Protein AF-A0A0G1Q688-F1 (afdb_monomer_lite)

Radius of gyration: 17.36 Å; chains: 1; bounding box: 49×18×39 Å

pLDDT: mean 85.17, std 15.23, range [55.38, 98.38]

Secondary structure (DSSP, 8-state):
-----HHHHHHHHHHHHHHHH--HHHHHHHHHHHHHHHHHHTTS----------

Structure (mmCIF, N/CA/C/O backbone):
data_AF-A0A0G1Q688-F1
#
_entry.id   AF-A0A0G1Q688-F1
#
loop_
_atom_site.group_PDB
_atom_site.id
_atom_site.type_symbol
_atom_site.label_atom_id
_atom_site.label_alt_id
_atom_site.label_comp_id
_atom_site.label_asym_id
_atom_site.label_entity_id
_atom_site.label_seq_id
_atom_site.pdbx_PDB_ins_code
_atom_site.Cartn_x
_atom_site.Cartn_y
_atom_site.Cartn_z
_atom_site.occupancy
_atom_site.B_iso_or_equiv
_atom_site.auth_seq_id
_atom_site.auth_comp_id
_atom_site.auth_asym_id
_atom_site.auth_atom_id
_atom_site.pdbx_PDB_model_num
ATOM 1 N N . MET A 1 1 ? -7.772 -12.941 -20.475 1.00 58.25 1 MET A N 1
ATOM 2 C CA . MET A 1 1 ? -6.734 -12.524 -19.516 1.00 58.25 1 MET A CA 1
ATOM 3 C C . MET A 1 1 ? -7.281 -11.301 -18.823 1.00 58.25 1 MET A C 1
ATOM 5 O O . MET A 1 1 ? -7.650 -10.362 -19.517 1.00 58.25 1 MET A O 1
ATOM 9 N N . GLU A 1 2 ? -7.463 -11.377 -17.512 1.00 79.69 2 GLU A N 1
ATOM 10 C CA . GLU A 1 2 ? -7.809 -10.208 -16.704 1.00 79.69 2 GLU A CA 1
ATOM 11 C C . GLU A 1 2 ? -6.585 -9.286 -16.681 1.00 79.69 2 GLU A C 1
ATOM 13 O O . GLU A 1 2 ? -5.467 -9.760 -16.476 1.00 79.69 2 GLU A O 1
ATOM 18 N N . ASN A 1 3 ? -6.773 -8.004 -16.992 1.00 84.38 3 ASN A N 1
ATOM 19 C CA . ASN A 1 3 ? -5.691 -7.030 -16.904 1.00 84.38 3 ASN A CA 1
ATOM 20 C C . ASN A 1 3 ? -5.524 -6.656 -15.436 1.00 84.38 3 ASN A C 1
ATOM 22 O O . ASN A 1 3 ? -6.431 -6.066 -14.859 1.00 84.38 3 ASN A O 1
ATOM 26 N N . VAL A 1 4 ? -4.367 -6.980 -14.865 1.00 87.31 4 VAL A N 1
ATOM 27 C CA . VAL A 1 4 ? -3.979 -6.505 -13.537 1.00 87.31 4 VAL A CA 1
ATOM 28 C C . VAL A 1 4 ? -3.443 -5.088 -13.688 1.00 87.31 4 VAL A C 1
ATOM 30 O O . VAL A 1 4 ? -2.520 -4.843 -14.469 1.00 87.31 4 VAL A O 1
ATOM 33 N N . SER A 1 5 ? -4.048 -4.145 -12.976 1.00 93.25 5 SER A N 1
ATOM 34 C CA . SER A 1 5 ? -3.590 -2.764 -12.920 1.00 93.25 5 SER A CA 1
ATOM 35 C C . SER A 1 5 ? -2.581 -2.564 -11.788 1.00 93.25 5 SER A C 1
ATOM 37 O O . S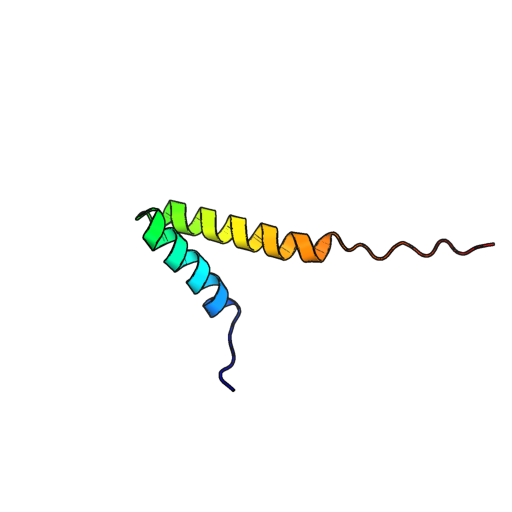ER A 1 5 ? -2.526 -3.326 -10.824 1.00 93.25 5 SER A O 1
ATOM 39 N N . LEU A 1 6 ? -1.800 -1.484 -11.871 1.00 89.12 6 LEU A N 1
ATOM 40 C CA . LEU A 1 6 ? -0.951 -1.059 -10.755 1.00 89.12 6 LEU A CA 1
ATOM 41 C C .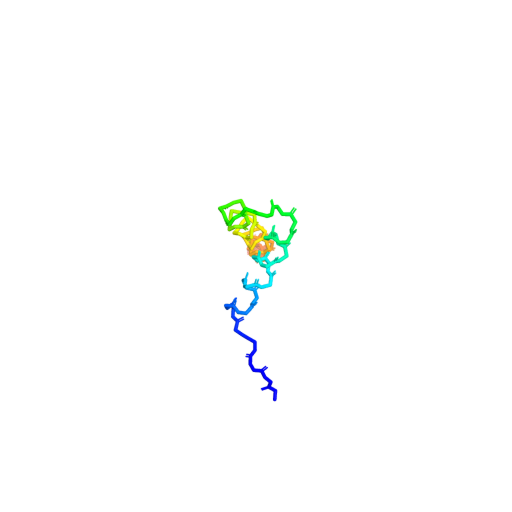 LEU A 1 6 ? -1.780 -0.781 -9.487 1.00 89.12 6 LEU A C 1
ATOM 43 O O . LEU A 1 6 ? -1.305 -1.019 -8.382 1.00 89.12 6 LEU A O 1
ATOM 47 N N . GLY A 1 7 ? -3.023 -0.312 -9.649 1.00 92.81 7 GLY A N 1
ATOM 48 C CA . GLY A 1 7 ? -3.940 -0.072 -8.536 1.00 92.81 7 GLY A CA 1
ATOM 49 C C . GLY A 1 7 ? -4.295 -1.352 -7.782 1.00 92.81 7 GLY A C 1
ATOM 50 O O . GLY A 1 7 ? -4.292 -1.342 -6.556 1.00 92.81 7 GLY A O 1
ATOM 51 N N . ASP A 1 8 ? -4.505 -2.459 -8.499 1.00 93.44 8 ASP A N 1
ATOM 52 C CA . ASP A 1 8 ? -4.793 -3.763 -7.884 1.00 93.44 8 ASP A CA 1
ATOM 53 C C . ASP A 1 8 ? -3.593 -4.260 -7.070 1.00 93.44 8 ASP A C 1
ATOM 55 O O . ASP A 1 8 ? -3.746 -4.794 -5.977 1.00 93.44 8 ASP A O 1
ATOM 59 N N . PHE A 1 9 ? -2.378 -4.022 -7.568 1.00 90.56 9 PHE A N 1
ATOM 60 C CA . PHE A 1 9 ? -1.157 -4.375 -6.852 1.00 90.56 9 PHE A CA 1
ATOM 61 C C . PHE A 1 9 ? -0.977 -3.542 -5.579 1.00 90.56 9 PHE A C 1
ATOM 63 O O . PHE A 1 9 ? -0.690 -4.094 -4.521 1.00 90.56 9 PHE A O 1
ATOM 70 N N . VAL A 1 10 ? -1.199 -2.226 -5.654 1.00 94.25 10 VAL A N 1
ATOM 71 C CA . VAL A 1 10 ? -1.145 -1.341 -4.477 1.00 94.25 10 VAL A CA 1
ATOM 72 C C . VAL A 1 10 ? -2.190 -1.749 -3.436 1.00 94.25 10 VAL A C 1
ATOM 74 O O . VAL A 1 10 ? -1.879 -1.768 -2.244 1.00 94.25 10 VAL A O 1
ATOM 77 N N . ALA A 1 11 ? -3.398 -2.113 -3.877 1.00 95.81 11 ALA A N 1
ATOM 78 C CA . ALA A 1 11 ? -4.472 -2.559 -2.995 1.00 95.81 11 ALA A CA 1
ATOM 79 C C . ALA A 1 11 ? -4.071 -3.802 -2.190 1.00 95.81 11 ALA A C 1
ATOM 81 O O . ALA A 1 11 ? -4.297 -3.825 -0.985 1.00 95.81 11 ALA A O 1
ATOM 82 N N . VAL A 1 12 ? -3.389 -4.774 -2.810 1.00 96.06 12 VAL A N 1
ATOM 83 C CA . VAL A 1 12 ? -2.908 -5.977 -2.108 1.00 96.06 12 VAL A CA 1
ATOM 84 C C . VAL A 1 12 ? -1.973 -5.623 -0.949 1.00 96.06 12 VAL A C 1
ATOM 86 O O . VAL A 1 12 ? -2.189 -6.088 0.165 1.00 96.06 12 VAL A O 1
ATOM 89 N N . PHE A 1 13 ? -0.961 -4.772 -1.159 1.00 95.94 13 PHE A N 1
ATOM 90 C CA . PHE A 1 13 ? -0.065 -4.387 -0.056 1.00 95.94 13 PHE A CA 1
ATOM 91 C C . PHE A 1 13 ? -0.807 -3.643 1.047 1.00 95.94 13 PHE A C 1
ATOM 93 O O . PHE A 1 13 ? -0.585 -3.911 2.225 1.00 95.94 13 PHE A O 1
ATOM 100 N N . TYR A 1 14 ? -1.686 -2.715 0.673 1.00 98.00 14 TYR A N 1
ATOM 101 C CA . TYR A 1 14 ? -2.467 -1.966 1.646 1.00 98.00 14 TYR A CA 1
ATOM 102 C C . TYR A 1 14 ? -3.350 -2.884 2.500 1.00 98.00 14 TYR A C 1
ATOM 104 O O . TYR A 1 14 ? -3.335 -2.761 3.721 1.00 98.00 14 TYR A O 1
ATOM 112 N N . GLU A 1 15 ? -4.078 -3.819 1.887 1.00 98.25 15 GLU A N 1
ATOM 113 C CA . GLU A 1 15 ? -4.964 -4.749 2.596 1.00 98.25 15 GLU A CA 1
ATOM 114 C C . GLU A 1 15 ? -4.192 -5.676 3.542 1.00 98.25 15 GLU A C 1
ATOM 116 O O . GLU A 1 15 ? -4.606 -5.858 4.688 1.00 98.25 15 GLU A O 1
ATOM 121 N N . GLU A 1 16 ? -3.039 -6.195 3.114 1.00 97.88 16 GLU A N 1
ATOM 122 C CA . GLU A 1 16 ? -2.176 -7.032 3.956 1.00 97.88 16 GLU A CA 1
ATOM 123 C C . GLU A 1 16 ? -1.631 -6.252 5.165 1.00 97.88 16 GLU A C 1
ATOM 125 O O . GLU A 1 16 ? -1.674 -6.733 6.302 1.00 97.88 16 GLU A O 1
ATOM 130 N N . PHE A 1 17 ? -1.173 -5.011 4.965 1.00 98.00 17 PHE A N 1
ATOM 131 C CA . PHE A 1 17 ? -0.695 -4.179 6.070 1.00 98.00 17 PHE A CA 1
ATOM 132 C C . PHE A 1 17 ? -1.827 -3.679 6.971 1.00 98.00 17 PHE A C 1
ATOM 134 O O . PHE A 1 17 ? -1.633 -3.569 8.182 1.00 98.00 17 PHE A O 1
ATOM 141 N N . LEU A 1 18 ? -3.018 -3.430 6.428 1.00 98.38 18 LEU A N 1
ATOM 142 C CA . LEU A 1 18 ? -4.194 -3.082 7.220 1.00 98.38 18 LEU A CA 1
ATOM 143 C C . LEU A 1 18 ? -4.632 -4.259 8.092 1.00 98.38 18 LEU A C 1
ATOM 145 O O . LEU A 1 18 ? -4.949 -4.062 9.262 1.00 98.38 18 LEU A O 1
ATOM 149 N N . ALA A 1 19 ? -4.592 -5.485 7.567 1.00 98.31 19 ALA A N 1
ATOM 150 C CA . ALA A 1 19 ? -4.866 -6.688 8.346 1.00 98.31 19 ALA A CA 1
ATOM 151 C C . ALA A 1 19 ? -3.838 -6.902 9.473 1.00 98.31 19 ALA A C 1
ATOM 153 O O . ALA A 1 19 ? -4.198 -7.382 10.549 1.00 98.31 19 ALA A O 1
ATOM 154 N N . LEU A 1 20 ? -2.575 -6.526 9.247 1.00 97.75 20 LEU A N 1
ATOM 155 C CA . LEU A 1 20 ? -1.498 -6.656 10.230 1.00 97.75 20 LEU A CA 1
ATOM 156 C C . LEU A 1 20 ? -1.556 -5.588 11.332 1.00 97.75 20 LEU A C 1
ATOM 158 O O . LEU A 1 20 ? -1.385 -5.909 12.509 1.00 97.75 20 LEU A O 1
ATOM 162 N N . TYR A 1 21 ? -1.750 -4.324 10.956 1.00 96.75 21 TYR A N 1
ATOM 163 C CA . TYR A 1 21 ? -1.647 -3.188 11.874 1.00 96.75 21 TYR A CA 1
ATOM 164 C C . TYR A 1 21 ? -2.996 -2.714 12.419 1.00 96.75 21 TYR A C 1
ATOM 166 O O . TYR A 1 21 ? -3.036 -2.144 13.508 1.00 96.75 21 TYR A O 1
ATOM 174 N N . GLY A 1 22 ? -4.095 -2.944 11.695 1.00 97.25 22 GLY A N 1
ATOM 175 C CA . GLY A 1 22 ? -5.435 -2.476 12.063 1.00 97.25 22 GLY A CA 1
ATOM 176 C C . GLY A 1 22 ? -5.614 -0.955 12.010 1.00 97.25 22 GLY A C 1
ATOM 177 O O . GLY A 1 22 ? -6.615 -0.450 12.512 1.00 97.25 22 GLY A O 1
ATOM 178 N N . ASP A 1 23 ? -4.653 -0.236 11.429 1.00 98.00 23 ASP A N 1
ATOM 179 C CA . ASP A 1 23 ? -4.615 1.221 11.341 1.00 98.00 23 ASP A CA 1
ATOM 180 C C . ASP A 1 23 ? -4.360 1.645 9.890 1.00 98.00 23 ASP A C 1
ATOM 182 O O . ASP A 1 23 ? -3.393 1.204 9.264 1.00 98.00 23 ASP A O 1
ATOM 186 N N . GLU A 1 24 ? -5.255 2.473 9.349 1.00 97.50 24 GLU A N 1
ATOM 187 C CA . GLU A 1 24 ? -5.242 2.874 7.936 1.00 97.50 24 GLU A CA 1
ATOM 188 C C . GLU A 1 24 ? -4.015 3.723 7.583 1.00 97.50 24 GLU A C 1
ATOM 190 O O . GLU A 1 24 ? -3.440 3.567 6.503 1.00 97.50 24 GLU A O 1
ATOM 195 N N . GLU A 1 25 ? -3.577 4.596 8.494 1.00 97.75 25 GLU A N 1
ATOM 196 C CA . GLU A 1 25 ? -2.437 5.481 8.259 1.00 97.75 25 GLU A CA 1
ATOM 197 C C . GLU A 1 25 ? -1.130 4.681 8.245 1.00 97.75 25 GLU A C 1
ATOM 199 O O . GLU A 1 25 ? -0.338 4.793 7.305 1.00 97.75 25 GLU A O 1
ATOM 204 N N . MET A 1 26 ? -0.931 3.799 9.227 1.00 97.12 26 MET A N 1
ATOM 205 C CA . MET A 1 26 ? 0.224 2.901 9.272 1.00 97.12 26 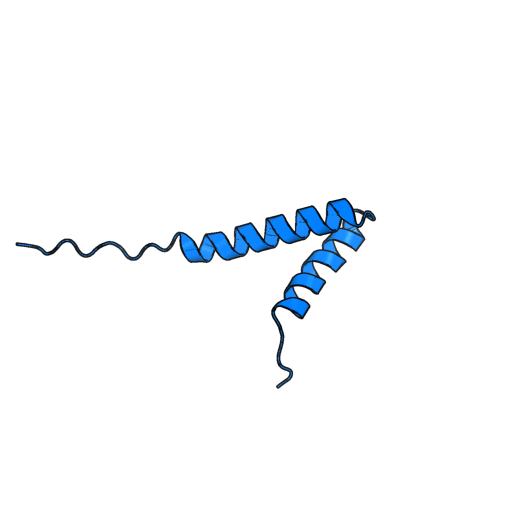MET A CA 1
ATOM 206 C C . MET A 1 26 ? 0.256 1.946 8.079 1.00 97.12 26 MET A C 1
ATOM 208 O O . MET A 1 26 ? 1.324 1.736 7.501 1.00 97.12 26 MET A O 1
ATOM 212 N N . ALA A 1 27 ? -0.892 1.399 7.674 1.00 97.88 27 ALA A N 1
ATOM 213 C CA . ALA A 1 27 ? -0.979 0.527 6.509 1.00 97.88 27 ALA A CA 1
ATOM 214 C C . ALA A 1 27 ? -0.590 1.253 5.215 1.00 97.88 27 ALA A C 1
ATOM 216 O O . ALA A 1 27 ? 0.186 0.720 4.420 1.00 97.88 27 ALA A O 1
ATOM 217 N N . ALA A 1 28 ? -1.062 2.489 5.024 1.00 96.44 28 ALA A N 1
ATOM 218 C CA . ALA A 1 28 ? -0.717 3.303 3.863 1.00 96.44 28 ALA A CA 1
ATOM 219 C C . ALA A 1 28 ? 0.785 3.622 3.804 1.00 96.44 28 ALA A C 1
ATOM 221 O O . ALA A 1 28 ? 1.402 3.500 2.744 1.00 96.44 28 ALA A O 1
ATOM 222 N N . VAL A 1 29 ? 1.390 3.986 4.940 1.00 97.50 29 VAL A N 1
ATOM 223 C CA . VAL A 1 29 ? 2.829 4.277 5.022 1.00 97.50 29 VAL A CA 1
ATOM 224 C C . VAL A 1 29 ? 3.663 3.026 4.741 1.00 97.50 29 VAL A C 1
ATOM 226 O O . VAL A 1 29 ? 4.607 3.090 3.952 1.00 97.50 29 VAL A O 1
ATOM 229 N N . ALA A 1 30 ? 3.307 1.884 5.335 1.00 96.75 30 ALA A N 1
ATOM 230 C CA . ALA A 1 30 ? 4.009 0.620 5.119 1.00 96.75 30 ALA A CA 1
ATOM 231 C C . ALA A 1 30 ? 3.897 0.139 3.663 1.00 96.75 30 ALA A C 1
ATOM 233 O O . ALA A 1 30 ? 4.907 -0.229 3.060 1.00 96.75 30 ALA A O 1
ATOM 234 N N . ALA A 1 31 ? 2.700 0.215 3.070 1.00 96.62 31 ALA A N 1
ATOM 235 C CA . ALA A 1 31 ? 2.477 -0.133 1.669 1.00 96.62 31 ALA A CA 1
ATOM 236 C C . ALA A 1 31 ? 3.303 0.754 0.729 1.00 96.62 31 ALA A C 1
A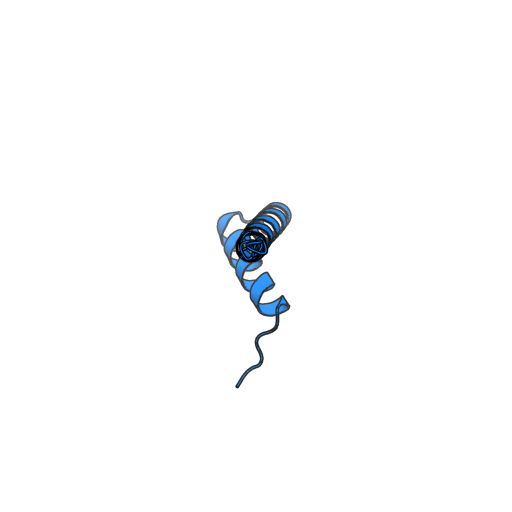TOM 238 O O . ALA A 1 31 ? 3.988 0.245 -0.157 1.00 96.62 31 ALA A O 1
ATOM 239 N N . ALA A 1 32 ? 3.301 2.072 0.949 1.00 95.62 32 ALA A N 1
ATOM 240 C CA . ALA A 1 32 ? 4.108 3.001 0.163 1.00 95.62 32 ALA A CA 1
ATOM 241 C C . ALA A 1 32 ? 5.613 2.715 0.297 1.00 95.62 32 ALA A C 1
ATOM 243 O O . ALA A 1 32 ? 6.328 2.737 -0.704 1.00 95.62 32 ALA A O 1
ATOM 244 N N . GLY A 1 33 ? 6.092 2.413 1.509 1.00 95.88 33 GLY A N 1
ATOM 245 C CA . GLY A 1 33 ? 7.481 2.022 1.757 1.00 95.88 33 GLY A CA 1
ATOM 246 C C . GLY A 1 33 ? 7.883 0.776 0.969 1.00 95.88 33 GLY A C 1
ATOM 247 O O . GLY A 1 33 ? 8.841 0.822 0.201 1.00 95.88 33 GLY A O 1
ATOM 248 N N . ALA A 1 34 ? 7.099 -0.298 1.081 1.00 94.44 34 ALA A N 1
ATOM 249 C CA . ALA A 1 34 ? 7.354 -1.555 0.377 1.00 94.44 34 ALA A CA 1
ATOM 250 C C . ALA A 1 34 ? 7.338 -1.393 -1.154 1.00 94.44 34 ALA A C 1
ATOM 252 O O . ALA A 1 34 ? 8.196 -1.938 -1.848 1.00 94.44 34 ALA A O 1
ATOM 253 N N . ILE A 1 35 ? 6.392 -0.614 -1.690 1.00 93.56 35 ILE A N 1
ATOM 254 C CA . ILE A 1 35 ? 6.315 -0.326 -3.129 1.00 93.56 35 ILE A CA 1
ATOM 255 C C . ILE A 1 35 ? 7.542 0.468 -3.586 1.00 93.56 35 ILE A C 1
ATOM 257 O O . ILE A 1 35 ? 8.124 0.148 -4.620 1.00 93.56 35 ILE A O 1
ATOM 261 N N . ASN A 1 36 ? 7.960 1.483 -2.828 1.00 91.56 36 ASN A N 1
ATOM 262 C CA . ASN A 1 36 ? 9.137 2.278 -3.171 1.00 91.56 36 ASN A CA 1
ATOM 263 C C . ASN A 1 36 ? 10.414 1.433 -3.172 1.00 91.56 36 ASN A C 1
ATOM 265 O O . ASN A 1 36 ? 11.204 1.551 -4.105 1.00 91.56 36 ASN A O 1
ATOM 269 N N . GLU A 1 37 ? 10.600 0.562 -2.177 1.00 92.31 37 GLU A N 1
ATOM 270 C CA . GLU A 1 37 ? 11.733 -0.369 -2.139 1.00 92.31 37 GLU A CA 1
ATOM 271 C C . GLU A 1 37 ? 11.725 -1.306 -3.350 1.00 92.31 37 GLU A C 1
ATOM 273 O O . GLU A 1 37 ? 12.741 -1.448 -4.028 1.00 92.31 37 GLU A O 1
ATOM 278 N N . LEU A 1 38 ? 10.567 -1.880 -3.691 1.00 89.56 38 LEU A N 1
ATOM 279 C CA . LEU A 1 38 ? 10.434 -2.755 -4.855 1.00 89.56 38 LEU A CA 1
ATOM 280 C C . LEU A 1 38 ? 10.800 -2.042 -6.165 1.00 89.56 38 LEU A C 1
ATOM 282 O O . LEU A 1 38 ? 11.462 -2.621 -7.024 1.00 89.56 38 LEU A O 1
ATOM 286 N N . MET A 1 39 ? 10.379 -0.787 -6.320 1.00 86.50 39 MET A N 1
ATOM 287 C CA . MET A 1 39 ? 10.662 0.008 -7.517 1.00 86.50 39 MET A CA 1
ATOM 288 C C . MET A 1 39 ? 12.122 0.480 -7.561 1.00 86.50 39 MET A C 1
ATOM 290 O O . MET A 1 39 ? 12.694 0.584 -8.645 1.00 86.50 39 MET A O 1
ATOM 294 N N . ALA A 1 40 ? 12.741 0.728 -6.403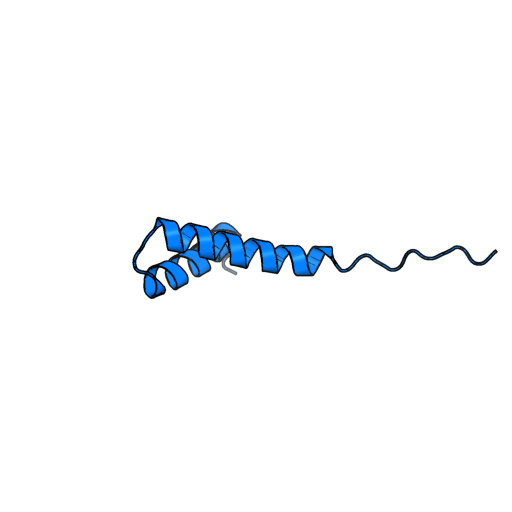 1.00 87.19 40 ALA A N 1
ATOM 295 C CA . ALA A 1 40 ? 14.146 1.118 -6.299 1.00 87.19 40 ALA A CA 1
ATOM 296 C C . ALA A 1 40 ? 15.099 -0.020 -6.701 1.00 87.19 40 ALA A C 1
ATOM 298 O O . ALA A 1 40 ? 16.093 0.237 -7.375 1.00 87.19 40 ALA A O 1
ATOM 299 N N . VAL A 1 41 ? 14.757 -1.278 -6.395 1.00 71.00 41 VAL A N 1
ATOM 300 C CA . VAL A 1 41 ? 15.540 -2.458 -6.818 1.00 71.00 41 VAL A CA 1
ATOM 301 C C . VAL A 1 41 ? 15.674 -2.543 -8.346 1.00 71.00 41 VAL A C 1
ATOM 303 O O . VAL A 1 41 ? 16.692 -3.009 -8.845 1.00 71.00 41 VAL A O 1
ATOM 306 N N . GLY A 1 42 ? 14.691 -2.048 -9.106 1.00 62.16 42 GLY A N 1
ATOM 307 C CA . GLY A 1 42 ? 14.771 -1.977 -10.570 1.00 62.16 42 GLY A CA 1
ATOM 308 C C . GLY A 1 42 ? 15.556 -0.777 -11.118 1.00 62.16 42 GLY A C 1
ATOM 309 O O . GLY A 1 42 ? 15.853 -0.747 -12.308 1.00 62.16 42 GLY A O 1
ATOM 310 N N . ALA A 1 43 ? 15.871 0.217 -10.283 1.00 60.28 43 ALA A N 1
ATOM 311 C CA . ALA A 1 43 ? 16.569 1.439 -10.683 1.00 60.28 43 ALA A CA 1
ATOM 312 C C . ALA A 1 43 ? 18.086 1.389 -10.423 1.00 60.28 43 ALA A C 1
ATOM 314 O O . ALA A 1 43 ? 18.826 2.133 -11.059 1.00 60.28 43 ALA A O 1
ATOM 315 N N . GLU A 1 44 ? 18.549 0.522 -9.517 1.00 59.09 44 GLU A N 1
ATOM 316 C CA . GLU A 1 44 ? 19.976 0.357 -9.188 1.00 59.09 44 GLU A CA 1
ATOM 317 C C . GLU A 1 44 ? 20.736 -0.586 -10.141 1.00 59.09 44 GLU A C 1
ATOM 319 O O . GLU A 1 44 ? 21.963 -0.657 -10.079 1.00 59.09 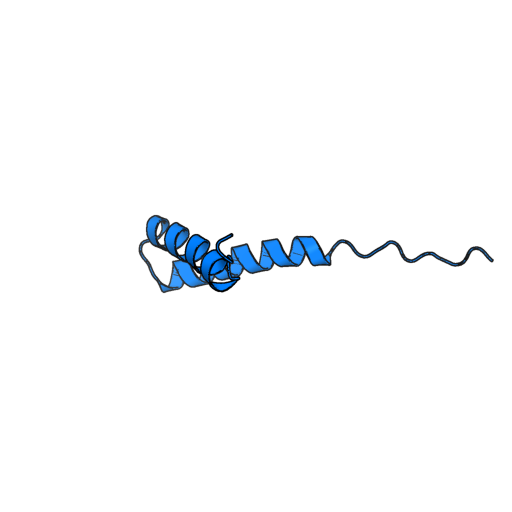44 GLU A O 1
ATOM 324 N N . GLU A 1 45 ? 20.055 -1.256 -11.079 1.00 59.34 45 GLU A N 1
ATOM 325 C CA . GLU A 1 45 ? 20.710 -1.858 -12.250 1.00 59.34 45 GLU A CA 1
ATOM 326 C C . GLU A 1 45 ? 21.105 -0.759 -13.260 1.00 59.34 45 GLU A C 1
ATOM 328 O O . GLU A 1 45 ? 20.620 -0.695 -14.392 1.00 59.34 45 GLU A O 1
ATOM 333 N N . GLU A 1 46 ? 22.005 0.143 -12.856 1.00 56.84 46 GLU A N 1
ATOM 334 C CA . GLU A 1 46 ? 22.755 0.961 -13.805 1.00 56.84 46 GLU A CA 1
ATOM 335 C C . GLU A 1 46 ? 23.604 0.024 -14.675 1.00 56.84 46 GLU A C 1
ATOM 337 O O . GLU A 1 46 ? 24.508 -0.672 -14.209 1.00 56.84 46 GLU A O 1
ATOM 342 N N . ILE A 1 47 ? 23.282 -0.002 -15.967 1.00 62.78 47 ILE A N 1
ATOM 343 C CA . ILE A 1 47 ? 24.058 -0.667 -17.012 1.00 62.78 47 ILE A CA 1
ATOM 344 C C . ILE A 1 47 ? 25.514 -0.194 -16.861 1.00 62.78 47 ILE A C 1
ATOM 346 O O . ILE A 1 47 ? 25.728 1.022 -16.866 1.00 62.78 47 ILE A O 1
ATOM 350 N N . PRO A 1 48 ? 26.517 -1.089 -16.729 1.00 55.38 48 PRO A N 1
ATOM 351 C CA . PRO A 1 48 ? 27.907 -0.663 -16.646 1.00 55.38 48 PRO A CA 1
ATOM 352 C C . PRO A 1 48 ? 28.200 0.214 -17.858 1.00 55.38 48 PRO A C 1
ATOM 354 O O . PRO A 1 48 ? 28.021 -0.218 -18.998 1.00 55.38 48 PRO A O 1
ATOM 357 N N . SER A 1 49 ? 28.594 1.464 -17.608 1.00 60.47 49 SER A N 1
ATOM 358 C CA . SER A 1 49 ? 29.001 2.375 -18.666 1.00 60.47 49 SER A CA 1
ATOM 359 C C . SER A 1 49 ? 30.125 1.694 -19.437 1.00 60.47 49 SER A C 1
ATOM 361 O O . SER A 1 49 ? 31.199 1.467 -18.878 1.00 60.47 49 SER A O 1
ATOM 363 N N . GLU A 1 50 ? 29.878 1.329 -20.692 1.00 62.88 50 GLU A N 1
ATOM 364 C CA . GLU A 1 50 ? 30.938 0.900 -21.592 1.00 62.88 50 GLU A CA 1
ATOM 365 C C . GLU A 1 50 ? 31.916 2.076 -21.722 1.00 62.88 50 GLU A C 1
ATOM 367 O O . GLU A 1 50 ? 31.665 3.034 -22.454 1.00 62.88 50 GLU A O 1
ATOM 372 N N . GLU A 1 51 ? 33.017 2.051 -20.966 1.00 62.69 51 GLU A N 1
ATOM 373 C CA . GLU A 1 51 ? 34.162 2.896 -21.283 1.00 62.69 51 GLU A CA 1
ATOM 374 C C . GLU A 1 51 ? 34.599 2.528 -22.709 1.00 62.69 51 GLU A C 1
ATOM 376 O O . GLU A 1 51 ? 34.864 1.348 -22.978 1.00 62.69 51 GLU A O 1
ATOM 381 N N . PRO A 1 52 ? 34.678 3.482 -23.655 1.00 63.12 52 PRO A N 1
ATOM 382 C CA . PRO A 1 52 ? 35.262 3.182 -24.944 1.00 63.12 52 PRO A CA 1
ATOM 383 C C . PRO A 1 52 ? 36.745 2.904 -24.706 1.00 63.12 52 PRO A C 1
ATOM 385 O O . PRO A 1 52 ? 37.507 3.800 -24.344 1.00 63.12 52 PRO A O 1
ATOM 388 N N . VAL A 1 53 ? 37.149 1.650 -24.902 1.00 65.94 53 VAL A N 1
ATOM 389 C CA . VAL A 1 53 ? 38.559 1.275 -24.997 1.00 65.94 53 VAL A CA 1
ATOM 390 C C . VAL A 1 53 ? 39.143 2.038 -26.189 1.00 65.94 53 VAL A C 1
ATOM 392 O O . VAL A 1 53 ? 38.832 1.717 -27.339 1.00 65.94 53 VAL A O 1
ATOM 395 N N . VAL A 1 54 ? 39.956 3.061 -25.912 1.00 63.41 54 VAL A N 1
ATOM 396 C CA . VAL A 1 54 ? 40.804 3.753 -26.895 1.00 63.41 54 VAL A CA 1
ATOM 397 C C . VAL A 1 54 ? 42.257 3.609 -26.481 1.00 63.41 54 VAL A C 1
ATOM 399 O O . VAL A 1 54 ? 42.573 3.958 -25.322 1.00 63.41 54 VAL A O 1
#

Sequence (54 aa):
MENVSLGDFVAVFYEEFLALYGDEEMAAVAAAGAINELMAVGAEEEIPSEEPVV

Foldseek 3Di:
DDDDDPVNVLVVQLVVLCVVPVDNVRSNVRSVVVVVVVVVVVVVPPPPPPDPDD

Organism: NCBI:txid1618994